Protein AF-A0A316J4S7-F1 (afdb_monomer)

Secondary structure (DSSP, 8-state):
-GGGT--SS-SSEEE-TTSPEEEEEPPHHHHHHHHHHHHHHTT--TTS--HHHHHHHHHHHHHHTT--HHHHH-

Mean predicted aligned error: 4.62 Å

Radius of gyration: 15.86 Å; Cα contacts (8 Å, |Δi|>4): 58; chains: 1; bounding box: 31×32×37 Å

Nearest PDB structures (foldseek):
  7e1k-assembly1_A  TM=4.988E-01  e=8.087E+00  Human immunodeficiency virus 1
  7jxs-assembly2_B  TM=4.785E-01  e=8.087E+00  Human immunodeficiency virus 1
  7tbp-assembly1_B  TM=4.233E-01  e=5.669E+00  Human immunodeficiency virus 1

Foldseek 3Di:
DVVVPDPDAEPAFDQDPVRDTDSDHDDPVVQQVVFLVVCVVVVHHSVVDGPVCVLVVQLVVCVVVVNPSVVSVD

Structure (mmCIF, N/CA/C/O backbone):
data_AF-A0A316J4S7-F1
#
_entry.id   AF-A0A316J4S7-F1
#
loop_
_atom_site.group_PDB
_atom_site.id
_atom_site.type_symbol
_atom_site.label_atom_id
_atom_site.label_alt_id
_atom_site.label_comp_id
_atom_site.label_asym_id
_atom_site.label_entity_id
_atom_site.label_seq_id
_atom_site.pdbx_PDB_ins_code
_atom_site.Cartn_x
_atom_site.Cartn_y
_atom_site.Cartn_z
_atom_site.occupancy
_atom_site.B_iso_or_equiv
_atom_site.auth_seq_id
_atom_site.auth_comp_id
_atom_site.auth_asym_id
_atom_site.auth_atom_id
_atom_site.pdbx_PDB_model_num
ATOM 1 N N . MET A 1 1 ? -1.193 -17.419 -10.565 1.00 60.28 1 MET A N 1
ATOM 2 C CA . MET A 1 1 ? 0.127 -17.157 -11.197 1.00 60.28 1 MET A CA 1
ATOM 3 C C . MET A 1 1 ? 0.150 -17.472 -12.690 1.00 60.28 1 MET A C 1
ATOM 5 O O . MET A 1 1 ? 0.897 -16.815 -13.405 1.00 60.28 1 MET A O 1
ATOM 9 N N . GLU A 1 2 ? -0.691 -18.393 -13.166 1.00 72.69 2 GLU A N 1
ATOM 10 C CA . GLU A 1 2 ? -0.846 -18.768 -14.582 1.00 72.69 2 GLU A CA 1
ATOM 11 C C . GLU A 1 2 ? -0.982 -17.573 -15.541 1.00 72.69 2 GLU A C 1
ATOM 13 O O . GLU A 1 2 ? -0.200 -17.447 -16.480 1.00 72.69 2 GLU A O 1
ATOM 18 N N . ALA A 1 3 ? -1.883 -16.627 -15.244 1.00 78.62 3 ALA A N 1
ATOM 19 C CA . ALA A 1 3 ? -2.098 -15.437 -16.075 1.00 78.62 3 ALA A CA 1
ATOM 20 C C . ALA A 1 3 ? -0.851 -14.536 -16.205 1.00 78.62 3 ALA A C 1
ATOM 22 O O . ALA A 1 3 ? -0.629 -13.931 -17.249 1.00 78.62 3 ALA A O 1
ATOM 23 N N . ALA A 1 4 ? -0.013 -14.470 -15.164 1.00 76.50 4 ALA A N 1
ATOM 24 C CA . ALA A 1 4 ? 1.216 -13.673 -15.157 1.00 76.50 4 ALA A CA 1
ATOM 25 C C . ALA A 1 4 ? 2.448 -14.454 -15.660 1.00 76.50 4 ALA A C 1
ATOM 27 O O . ALA A 1 4 ? 3.532 -13.878 -15.751 1.00 76.50 4 ALA A O 1
ATOM 28 N N . LYS A 1 5 ? 2.300 -15.759 -15.948 1.00 82.50 5 LYS A N 1
ATOM 29 C CA . LYS A 1 5 ? 3.372 -16.683 -16.368 1.00 82.50 5 LYS A CA 1
ATOM 30 C C . LYS A 1 5 ? 4.626 -16.625 -15.477 1.00 82.50 5 LYS A C 1
ATOM 32 O O . LYS A 1 5 ? 5.747 -16.827 -15.942 1.00 82.50 5 LYS A O 1
ATOM 37 N N . ILE A 1 6 ? 4.449 -16.334 -14.185 1.00 83.06 6 ILE A N 1
ATOM 38 C CA . ILE A 1 6 ? 5.549 -16.313 -13.214 1.00 83.06 6 ILE A CA 1
ATOM 39 C C . ILE A 1 6 ? 5.813 -17.751 -12.781 1.00 83.06 6 ILE A C 1
ATOM 41 O O . ILE A 1 6 ? 5.013 -18.338 -12.061 1.00 83.06 6 ILE A O 1
ATOM 45 N N . VAL A 1 7 ? 6.939 -18.298 -13.231 1.00 85.56 7 VAL A N 1
ATOM 46 C CA . VAL A 1 7 ? 7.378 -19.664 -12.897 1.00 85.56 7 VAL A CA 1
ATOM 47 C C . VAL A 1 7 ? 8.419 -19.701 -11.776 1.00 85.56 7 VAL A C 1
ATOM 49 O O . VAL A 1 7 ? 8.605 -20.736 -11.148 1.00 85.56 7 VAL A O 1
ATOM 52 N N . LYS A 1 8 ? 9.112 -18.583 -11.520 1.00 86.00 8 LYS A N 1
ATOM 53 C CA . LYS A 1 8 ? 10.097 -18.431 -10.437 1.00 86.00 8 LYS A CA 1
ATOM 54 C C . LYS A 1 8 ? 10.381 -16.957 -10.133 1.00 86.00 8 LYS A C 1
ATOM 56 O O . LYS A 1 8 ? 10.146 -16.094 -10.979 1.00 86.00 8 LYS A O 1
ATOM 61 N N . GLY A 1 9 ? 10.972 -16.696 -8.967 1.00 89.00 9 GLY A N 1
ATOM 62 C CA . GLY A 1 9 ? 11.386 -15.359 -8.531 1.00 89.00 9 GLY A CA 1
ATOM 63 C C . GLY A 1 9 ? 10.274 -14.568 -7.838 1.00 89.00 9 GLY A C 1
ATOM 64 O O . GLY A 1 9 ? 9.240 -15.113 -7.462 1.00 89.00 9 GLY A O 1
ATOM 65 N N . SER A 1 10 ? 10.506 -13.271 -7.633 1.00 92.19 10 SER A N 1
ATOM 66 C CA . SER A 1 10 ? 9.586 -12.403 -6.892 1.00 92.19 10 SER A CA 1
ATOM 67 C C . SER A 1 10 ? 8.273 -12.169 -7.643 1.00 92.19 10 SER A C 1
ATOM 69 O O . SER A 1 10 ? 8.271 -11.874 -8.839 1.00 92.19 10 SER A O 1
ATOM 71 N N . VAL A 1 11 ? 7.155 -12.233 -6.918 1.00 91.25 11 VAL A N 1
ATOM 72 C CA . VAL A 1 11 ? 5.813 -11.991 -7.476 1.00 91.25 11 VAL A CA 1
ATOM 73 C C . VAL A 1 11 ? 5.630 -10.516 -7.832 1.00 91.25 11 VAL A C 1
ATOM 75 O O . VAL A 1 11 ? 5.243 -10.187 -8.952 1.00 91.25 11 VAL A O 1
ATOM 78 N N . PHE A 1 12 ? 5.981 -9.620 -6.907 1.00 93.25 12 PHE A N 1
ATOM 79 C CA . PHE A 1 12 ? 5.974 -8.178 -7.134 1.00 93.25 12 PHE A CA 1
ATOM 80 C C . PHE A 1 12 ? 7.348 -7.715 -7.600 1.00 93.25 12 PHE A C 1
ATOM 82 O O . PHE A 1 12 ? 8.354 -7.920 -6.917 1.00 93.25 12 PHE A O 1
ATOM 89 N N . ARG A 1 13 ? 7.385 -7.092 -8.777 1.00 93.38 13 ARG A N 1
ATOM 90 C CA . ARG A 1 13 ? 8.605 -6.624 -9.440 1.00 93.38 13 ARG A CA 1
ATOM 91 C C . ARG A 1 13 ? 8.366 -5.228 -9.989 1.00 93.38 13 ARG A C 1
ATOM 93 O O . ARG A 1 13 ? 7.253 -4.892 -10.390 1.00 93.38 13 ARG A O 1
ATOM 100 N N . LYS A 1 14 ? 9.413 -4.406 -9.996 1.00 93.06 14 LYS A N 1
ATOM 101 C CA . LYS A 1 14 ? 9.343 -3.056 -10.563 1.00 93.06 14 LYS A CA 1
ATOM 102 C C . LYS A 1 14 ? 9.116 -3.135 -12.073 1.00 93.06 14 LYS A C 1
ATOM 104 O O . LYS A 1 14 ? 9.763 -3.936 -12.744 1.00 93.06 14 LYS A O 1
ATOM 109 N N . ILE A 1 15 ? 8.261 -2.256 -12.584 1.00 92.44 15 ILE A N 1
ATOM 110 C CA . ILE A 1 15 ? 8.121 -1.979 -14.014 1.00 92.44 15 ILE A CA 1
ATOM 111 C C . ILE A 1 15 ? 8.700 -0.584 -14.253 1.00 92.44 15 ILE A C 1
ATOM 113 O O . ILE A 1 15 ? 8.384 0.348 -13.509 1.00 92.44 15 ILE A O 1
ATOM 117 N N . ASP A 1 16 ? 9.616 -0.451 -15.209 1.00 91.94 16 ASP A N 1
ATOM 118 C CA . ASP A 1 16 ? 10.165 0.855 -15.573 1.00 91.94 16 ASP A CA 1
ATOM 119 C C . ASP A 1 16 ? 9.221 1.641 -16.501 1.00 91.94 16 ASP A C 1
ATOM 121 O O . ASP A 1 16 ? 8.161 1.164 -16.906 1.00 91.94 16 ASP A O 1
ATOM 125 N N . ARG A 1 17 ? 9.595 2.878 -16.846 1.00 92.56 17 ARG A N 1
ATOM 126 C CA . ARG A 1 17 ? 8.750 3.753 -17.674 1.00 92.56 17 ARG A CA 1
ATOM 127 C C . ARG A 1 17 ? 8.567 3.273 -19.122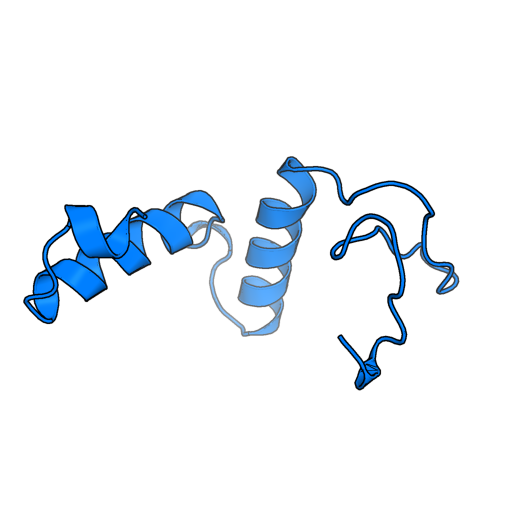 1.00 92.56 17 ARG A C 1
ATOM 129 O O . ARG A 1 17 ? 7.731 3.829 -19.823 1.00 92.56 17 ARG A O 1
ATOM 136 N N . TRP A 1 18 ? 9.356 2.297 -19.571 1.00 95.56 18 TRP A N 1
ATOM 137 C CA . TRP A 1 18 ? 9.277 1.699 -20.907 1.00 95.56 18 TRP A CA 1
ATOM 138 C C . TRP A 1 18 ? 8.550 0.348 -20.897 1.00 95.56 18 TRP A C 1
ATOM 140 O O . TRP A 1 18 ? 8.416 -0.279 -21.942 1.00 95.56 18 TRP A O 1
ATOM 150 N N . GLY A 1 19 ? 8.061 -0.095 -19.734 1.00 92.50 19 GLY A N 1
ATOM 151 C CA . GLY A 1 19 ? 7.328 -1.349 -19.586 1.00 92.50 19 GLY A CA 1
ATOM 152 C C . GLY A 1 19 ? 8.206 -2.566 -19.296 1.00 92.50 19 GLY A C 1
ATOM 153 O O . GLY A 1 19 ? 7.682 -3.678 -19.229 1.00 92.50 19 GLY A O 1
ATOM 154 N N . ASN A 1 20 ? 9.516 -2.401 -19.075 1.00 92.62 20 ASN A N 1
ATOM 155 C CA . ASN A 1 20 ? 10.373 -3.540 -18.754 1.00 92.62 20 ASN A CA 1
ATOM 156 C C . ASN A 1 20 ? 10.155 -3.990 -17.310 1.00 92.62 20 ASN A C 1
ATOM 158 O O . ASN A 1 20 ? 10.160 -3.182 -16.377 1.00 92.62 20 ASN A O 1
ATOM 162 N N . VAL A 1 21 ? 10.030 -5.303 -17.118 1.00 91.06 21 VAL A N 1
ATOM 163 C CA . VAL A 1 21 ? 9.878 -5.911 -15.795 1.00 91.06 21 VAL A CA 1
ATOM 164 C C . VAL A 1 21 ? 11.252 -6.239 -15.219 1.00 91.06 21 VAL A C 1
ATOM 166 O O . VAL A 1 21 ? 12.032 -6.979 -15.815 1.00 91.06 21 VAL A O 1
ATOM 169 N N . SER A 1 22 ? 11.545 -5.721 -14.028 1.00 91.06 22 SER A N 1
ATOM 170 C CA . SER A 1 22 ? 12.795 -6.006 -13.328 1.00 91.06 22 SER A CA 1
ATOM 171 C C . SER A 1 22 ? 12.903 -7.482 -12.932 1.00 91.06 22 SER A C 1
ATOM 1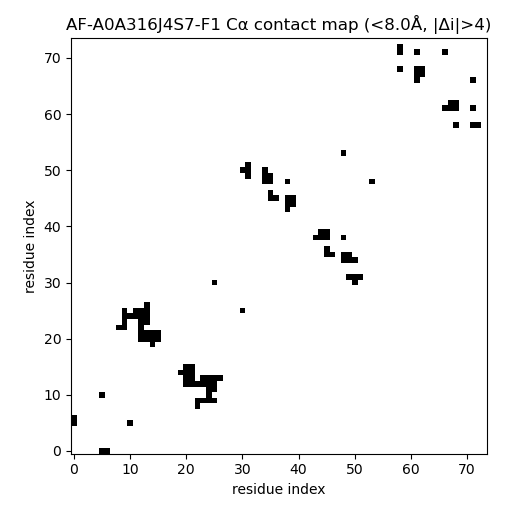73 O O . SER A 1 22 ? 11.905 -8.132 -12.627 1.00 91.06 22 SER A O 1
ATOM 175 N N . A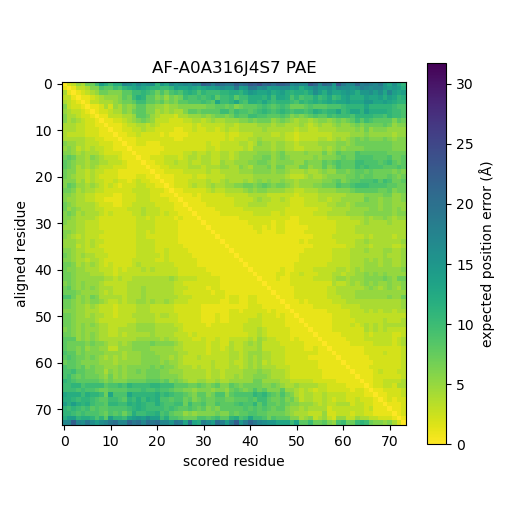LA A 1 23 ? 14.130 -8.002 -12.864 1.00 89.12 23 ALA A N 1
ATOM 176 C CA . ALA A 1 23 ? 14.415 -9.289 -12.227 1.00 89.12 23 ALA A CA 1
ATOM 177 C C . ALA A 1 23 ? 14.406 -9.203 -10.688 1.00 89.12 23 ALA A C 1
ATOM 179 O O . ALA A 1 23 ? 14.312 -10.226 -10.014 1.00 89.12 23 ALA A O 1
ATOM 180 N N . ARG A 1 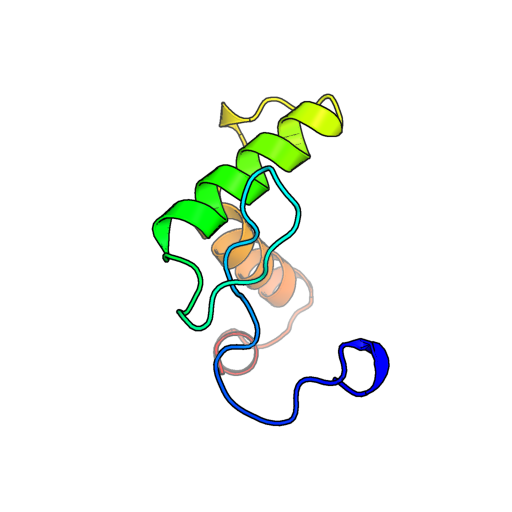24 ? 14.515 -7.991 -10.127 1.00 91.00 24 ARG A N 1
ATOM 181 C CA . ARG A 1 24 ? 14.548 -7.755 -8.681 1.00 91.00 24 ARG A CA 1
ATOM 182 C C . ARG A 1 24 ? 13.141 -7.637 -8.100 1.00 91.00 24 ARG A C 1
ATOM 184 O O . ARG A 1 24 ? 12.214 -7.180 -8.774 1.00 91.00 24 ARG A O 1
ATOM 191 N N . ALA A 1 25 ? 13.026 -8.002 -6.826 1.00 94.44 25 ALA A N 1
ATOM 192 C CA . ALA A 1 25 ? 11.837 -7.748 -6.030 1.00 94.44 25 ALA A CA 1
ATOM 193 C C . ALA A 1 25 ? 11.486 -6.255 -6.026 1.00 94.44 25 ALA A C 1
ATOM 195 O O . ALA A 1 25 ? 12.359 -5.386 -6.133 1.00 94.44 25 ALA A O 1
ATOM 196 N N . LEU A 1 26 ? 10.195 -5.967 -5.892 1.00 95.69 26 LEU A N 1
ATOM 197 C CA . LEU A 1 26 ? 9.730 -4.628 -5.577 1.00 95.69 26 LEU A CA 1
ATOM 198 C C . LEU A 1 26 ? 10.315 -4.186 -4.229 1.00 95.69 26 LEU A C 1
ATOM 200 O O . LEU A 1 26 ? 10.411 -4.970 -3.288 1.00 95.69 26 LEU A O 1
ATOM 204 N N . GLU A 1 27 ? 10.711 -2.923 -4.154 1.00 95.00 27 GLU A N 1
ATOM 205 C CA . GLU A 1 27 ? 11.252 -2.339 -2.934 1.00 95.00 27 GLU A CA 1
ATOM 206 C C . GLU A 1 27 ? 10.117 -2.128 -1.905 1.00 95.00 27 GLU A C 1
ATOM 208 O O . GLU A 1 27 ? 9.032 -1.693 -2.300 1.00 95.00 27 GLU A O 1
ATOM 213 N N . PRO A 1 28 ? 10.306 -2.454 -0.610 1.00 93.81 28 PRO A N 1
ATOM 214 C CA . PRO A 1 28 ? 9.218 -2.418 0.370 1.00 93.81 28 PRO A CA 1
ATOM 215 C C . PRO A 1 28 ? 8.526 -1.055 0.494 1.00 93.81 28 PRO A C 1
ATOM 217 O O . PRO A 1 28 ? 7.297 -1.001 0.569 1.00 93.81 28 PRO A O 1
ATOM 220 N N . SER A 1 29 ? 9.274 0.054 0.456 1.00 94.62 29 SER A N 1
ATOM 221 C CA . SER A 1 29 ? 8.686 1.395 0.563 1.00 94.62 29 SER A CA 1
ATOM 222 C C . SER A 1 29 ? 7.795 1.741 -0.636 1.00 94.62 29 SER A C 1
ATOM 224 O O . SER A 1 29 ? 6.794 2.455 -0.488 1.00 94.62 29 SER A O 1
ATOM 226 N N . ALA A 1 30 ? 8.072 1.152 -1.807 1.00 96.06 30 ALA A N 1
ATOM 227 C CA . ALA A 1 30 ? 7.270 1.338 -3.008 1.00 96.06 30 ALA A CA 1
ATOM 228 C C . ALA A 1 30 ? 5.821 0.860 -2.830 1.00 96.06 30 ALA A C 1
ATOM 230 O O . ALA A 1 30 ? 4.929 1.413 -3.470 1.00 96.06 30 ALA A O 1
ATOM 231 N N . VAL A 1 31 ? 5.547 -0.103 -1.941 1.00 95.62 31 VAL A N 1
ATOM 232 C CA . VAL A 1 31 ? 4.172 -0.545 -1.644 1.00 95.62 31 VAL A CA 1
ATOM 233 C C . VAL A 1 31 ? 3.337 0.616 -1.103 1.00 95.62 31 VAL A C 1
ATOM 235 O O . VAL A 1 31 ? 2.238 0.872 -1.593 1.00 95.62 31 VAL A O 1
ATOM 238 N N . ASN A 1 32 ? 3.878 1.375 -0.148 1.00 97.44 32 ASN A N 1
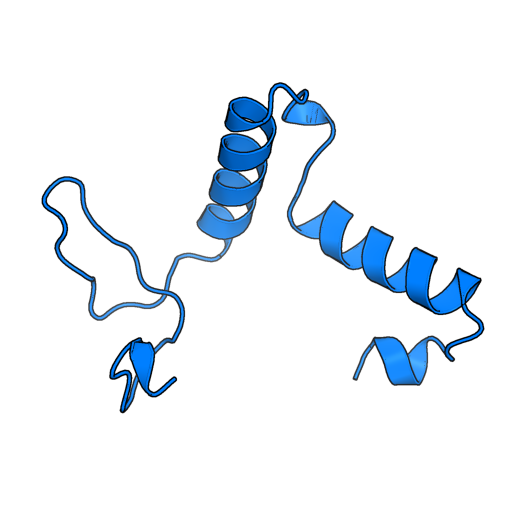ATOM 239 C CA . ASN A 1 32 ? 3.186 2.529 0.419 1.00 97.44 32 ASN A CA 1
ATOM 240 C C . ASN A 1 32 ? 2.977 3.632 -0.628 1.00 97.44 32 ASN A C 1
ATOM 242 O O . ASN A 1 32 ? 1.896 4.213 -0.711 1.00 97.44 32 ASN A O 1
ATOM 246 N N . ALA A 1 33 ? 3.985 3.880 -1.469 1.00 97.12 33 ALA A N 1
ATOM 247 C CA . ALA A 1 33 ? 3.870 4.837 -2.566 1.00 97.12 33 ALA A CA 1
ATOM 248 C C . ALA A 1 33 ? 2.780 4.429 -3.576 1.00 97.12 33 ALA A C 1
ATOM 250 O O . ALA A 1 33 ? 1.991 5.272 -4.004 1.00 97.12 33 ALA A O 1
ATOM 251 N N . ILE A 1 34 ? 2.693 3.138 -3.918 1.00 96.56 34 ILE A N 1
ATOM 252 C CA . ILE A 1 34 ? 1.652 2.598 -4.801 1.00 96.56 34 ILE A CA 1
ATOM 253 C C . ILE A 1 34 ? 0.270 2.813 -4.187 1.00 96.56 34 ILE A C 1
ATOM 255 O O . ILE A 1 34 ? -0.601 3.342 -4.871 1.00 96.56 34 ILE A O 1
ATOM 259 N N . VAL A 1 35 ? 0.068 2.459 -2.915 1.00 97.00 35 VAL A N 1
ATOM 260 C CA . VAL A 1 35 ? -1.220 2.640 -2.221 1.00 97.00 35 VAL A CA 1
ATOM 261 C C . VAL A 1 35 ? -1.666 4.099 -2.272 1.00 97.00 35 VAL A C 1
ATOM 263 O O . VAL A 1 35 ? -2.762 4.387 -2.747 1.00 97.00 35 VAL A O 1
ATOM 266 N N . LYS A 1 36 ? -0.791 5.030 -1.880 1.00 98.06 36 LYS A N 1
ATOM 267 C CA . LYS A 1 36 ? -1.090 6.469 -1.904 1.00 98.06 36 LYS A CA 1
ATOM 268 C C . LYS A 1 36 ? -1.422 6.970 -3.304 1.00 98.06 36 LYS A C 1
ATOM 270 O O . LYS A 1 36 ? -2.384 7.710 -3.491 1.00 98.06 36 LYS A O 1
ATOM 275 N N . ARG A 1 37 ? -0.663 6.528 -4.311 1.00 97.81 37 ARG A N 1
ATOM 276 C CA . ARG A 1 37 ? -0.937 6.887 -5.704 1.00 97.81 37 ARG A CA 1
ATOM 277 C C . ARG A 1 37 ? -2.295 6.360 -6.168 1.00 97.81 37 ARG A C 1
ATOM 279 O O . ARG A 1 37 ? -3.001 7.074 -6.871 1.00 97.81 37 ARG A O 1
ATOM 286 N N . ARG A 1 38 ? -2.671 5.136 -5.786 1.00 97.69 38 ARG A N 1
ATOM 287 C CA . ARG A 1 38 ? -3.978 4.553 -6.125 1.00 97.69 38 ARG A CA 1
ATOM 288 C C . ARG A 1 38 ? -5.128 5.268 -5.420 1.00 97.69 38 ARG A C 1
ATOM 290 O O . ARG A 1 38 ? -6.117 5.544 -6.086 1.00 97.69 38 ARG A O 1
ATOM 297 N N . ALA A 1 39 ? -4.969 5.629 -4.146 1.00 98.12 39 ALA A N 1
ATOM 298 C CA . ALA A 1 39 ? -5.938 6.450 -3.417 1.00 98.12 39 ALA A CA 1
ATOM 299 C C . ALA A 1 39 ? -6.178 7.788 -4.135 1.00 98.12 39 ALA A C 1
ATOM 301 O O . ALA A 1 39 ? -7.316 8.118 -4.459 1.00 98.12 39 ALA A O 1
ATOM 302 N N . GLN A 1 40 ? -5.100 8.479 -4.525 1.00 98.44 40 GLN A N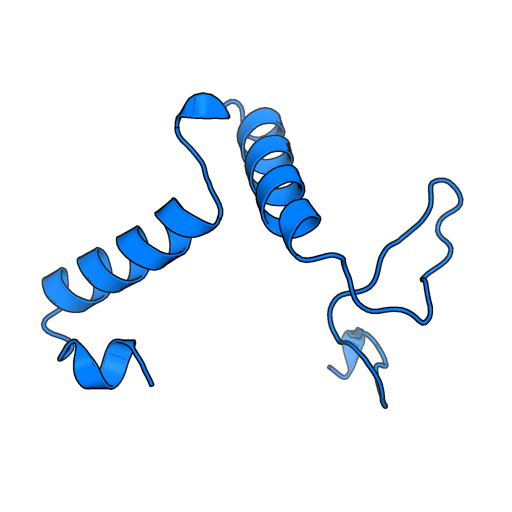 1
ATOM 303 C CA . GLN A 1 40 ? -5.196 9.721 -5.294 1.00 98.44 40 GLN A CA 1
ATOM 304 C C . GLN A 1 40 ? -5.966 9.541 -6.611 1.00 98.44 40 GLN A C 1
ATOM 306 O O . GLN A 1 40 ? -6.813 10.356 -6.959 1.00 98.44 40 GLN A O 1
ATOM 311 N N . MET A 1 41 ? -5.669 8.473 -7.359 1.00 98.12 41 MET A N 1
ATOM 312 C CA . MET A 1 41 ? -6.348 8.174 -8.627 1.00 98.12 41 MET A CA 1
ATOM 313 C C . MET A 1 41 ? -7.837 7.860 -8.444 1.00 98.12 41 MET A C 1
ATOM 315 O O . MET A 1 41 ? -8.606 8.047 -9.381 1.00 98.12 41 MET A O 1
ATOM 319 N N . ALA A 1 42 ? -8.232 7.387 -7.263 1.00 98.19 42 ALA A N 1
ATOM 320 C CA . ALA A 1 42 ? -9.620 7.137 -6.896 1.00 98.19 42 ALA A CA 1
ATOM 321 C C . ALA A 1 42 ? -10.341 8.387 -6.346 1.00 98.19 42 ALA A C 1
ATOM 323 O O . ALA A 1 42 ? -11.503 8.285 -5.968 1.00 98.19 42 ALA A O 1
ATOM 324 N N . GLY A 1 43 ? -9.681 9.553 -6.295 1.00 98.31 43 GLY A N 1
ATOM 325 C CA . GLY A 1 43 ? -10.250 10.790 -5.743 1.00 98.31 43 GLY A CA 1
ATOM 326 C C . GLY A 1 43 ? -10.236 10.867 -4.213 1.00 98.31 43 GLY A C 1
ATOM 327 O O . GLY A 1 43 ? -10.937 11.695 -3.643 1.00 98.31 43 GLY A O 1
ATOM 328 N N . LEU A 1 44 ? -9.454 10.012 -3.552 1.00 98.06 44 LEU A N 1
ATOM 329 C CA . LEU A 1 44 ? -9.309 9.969 -2.096 1.00 98.06 44 LEU A CA 1
ATOM 330 C C . LEU A 1 44 ? -8.078 10.774 -1.656 1.00 98.06 44 LEU A C 1
ATOM 332 O O . LEU A 1 44 ? -7.117 10.893 -2.423 1.00 98.06 44 LEU A O 1
ATOM 336 N N . ASP A 1 45 ? -8.075 11.279 -0.418 1.00 97.75 45 ASP A N 1
ATOM 337 C CA . ASP A 1 45 ? -6.909 11.965 0.150 1.00 97.75 45 ASP A CA 1
ATOM 338 C C . ASP A 1 45 ? -5.790 10.956 0.472 1.00 97.75 45 ASP A C 1
ATOM 340 O O . ASP A 1 45 ? -5.936 10.148 1.388 1.00 97.75 45 ASP A O 1
ATOM 344 N N . PRO A 1 46 ? -4.629 10.991 -0.211 1.00 97.50 46 PRO A N 1
ATOM 345 C CA . PRO A 1 46 ? -3.534 10.057 0.045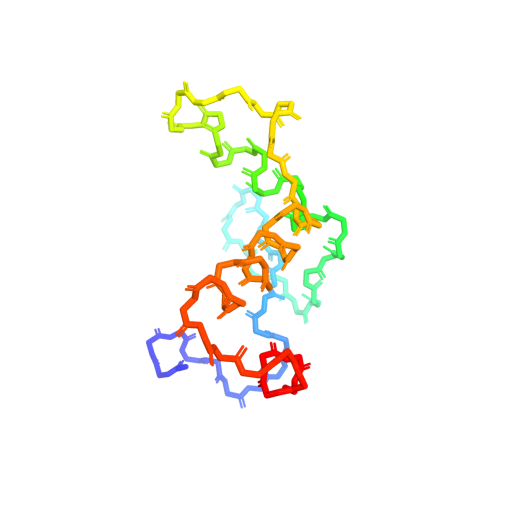 1.00 97.50 46 PRO A CA 1
ATOM 346 C C . PRO A 1 46 ? -2.926 10.151 1.452 1.00 97.50 46 PRO A C 1
ATOM 348 O O . PRO A 1 46 ? -2.163 9.258 1.832 1.00 97.50 46 PRO A O 1
ATOM 351 N N . ALA A 1 47 ? -3.188 11.225 2.203 1.00 96.88 47 ALA A N 1
ATOM 352 C CA . ALA A 1 47 ? -2.756 11.356 3.591 1.00 96.88 47 ALA A CA 1
ATOM 353 C C . ALA A 1 47 ? -3.468 10.357 4.518 1.00 96.88 47 ALA A C 1
ATOM 355 O O . ALA A 1 47 ? -2.858 9.886 5.477 1.00 96.88 47 ALA A O 1
ATOM 356 N N . GLU A 1 48 ? -4.698 9.964 4.183 1.00 96.56 48 GLU A N 1
ATOM 357 C CA . GLU A 1 48 ? -5.510 9.023 4.964 1.00 96.56 48 GLU A CA 1
ATOM 358 C C . GLU A 1 48 ? -5.155 7.549 4.696 1.00 96.56 48 GLU A C 1
ATOM 360 O O . GLU A 1 48 ? -5.582 6.656 5.426 1.00 96.56 48 GLU A O 1
ATOM 365 N N . PHE A 1 49 ? -4.333 7.266 3.675 1.00 97.19 49 PHE A N 1
ATOM 366 C CA . PHE A 1 49 ? -4.011 5.901 3.252 1.00 97.19 49 PHE A CA 1
ATOM 367 C C . PHE A 1 49 ? -2.529 5.570 3.431 1.00 97.19 49 PHE A C 1
ATOM 369 O O . PHE A 1 49 ? -1.625 6.331 3.076 1.00 97.19 49 PHE A O 1
ATOM 376 N N . SER A 1 50 ? -2.258 4.365 3.929 1.00 97.25 50 SER A N 1
ATOM 377 C CA . SER A 1 50 ? -0.907 3.813 4.005 1.00 97.25 50 SER A CA 1
ATOM 378 C C . SER A 1 50 ? -0.921 2.291 3.928 1.00 97.25 50 SER A C 1
ATOM 380 O O . SER A 1 50 ? -1.918 1.650 4.254 1.00 97.25 50 SER A O 1
ATOM 382 N N . ALA A 1 51 ? 0.207 1.695 3.539 1.00 95.69 51 ALA A N 1
ATOM 383 C CA . ALA A 1 51 ? 0.350 0.238 3.539 1.00 95.69 51 ALA A CA 1
ATOM 384 C C . ALA A 1 51 ? 0.153 -0.359 4.945 1.00 95.69 51 ALA A C 1
ATOM 386 O O . ALA A 1 51 ? -0.490 -1.395 5.097 1.00 95.69 51 ALA A O 1
ATOM 387 N N . HIS A 1 52 ? 0.667 0.316 5.978 1.00 94.94 52 HIS A N 1
ATOM 388 C CA . HIS A 1 52 ? 0.482 -0.116 7.361 1.00 94.94 52 HIS A CA 1
ATOM 389 C C . HIS A 1 52 ? -0.986 -0.021 7.796 1.00 94.94 52 HIS A C 1
ATOM 391 O O . HIS A 1 52 ? -1.506 -0.976 8.367 1.00 94.94 52 HIS A O 1
ATOM 397 N N . GLY A 1 53 ? -1.665 1.080 7.455 1.00 95.50 53 GLY A N 1
ATOM 398 C CA . GLY A 1 53 ? -3.083 1.290 7.758 1.00 95.50 53 GLY A CA 1
ATOM 399 C C . GLY A 1 53 ? -3.996 0.233 7.135 1.00 95.50 53 GLY A C 1
ATOM 400 O O . GLY A 1 53 ? -4.943 -0.211 7.775 1.00 95.50 53 GLY A O 1
ATOM 401 N N . LEU A 1 54 ? -3.680 -0.243 5.925 1.00 93.94 54 LEU A N 1
ATOM 402 C CA . LEU A 1 54 ? -4.407 -1.360 5.309 1.00 93.94 54 LEU A CA 1
ATOM 403 C C . LEU A 1 54 ? -4.247 -2.662 6.105 1.00 93.94 54 LEU A C 1
ATOM 405 O O . LEU A 1 54 ? -5.216 -3.398 6.278 1.00 93.94 54 LEU A O 1
ATOM 409 N N . ARG A 1 55 ? -3.042 -2.940 6.621 1.00 93.00 55 ARG A N 1
ATOM 410 C CA . ARG A 1 55 ? -2.795 -4.127 7.451 1.00 93.00 55 ARG A CA 1
ATOM 411 C C . ARG A 1 55 ? -3.531 -4.041 8.786 1.00 93.00 55 ARG A C 1
ATOM 413 O O . ARG A 1 55 ? -4.175 -5.008 9.177 1.00 93.00 55 ARG A O 1
ATOM 420 N N . SER A 1 56 ? -3.429 -2.916 9.495 1.00 93.88 56 SER A N 1
ATOM 421 C CA . SER A 1 56 ? -4.129 -2.748 10.774 1.00 93.88 56 SER A CA 1
ATOM 422 C C . SER A 1 56 ? -5.645 -2.762 10.585 1.00 93.88 56 SER A C 1
ATOM 424 O O . SER A 1 56 ? -6.334 -3.443 11.336 1.00 93.88 56 SER A O 1
ATOM 426 N N . GLY A 1 57 ? -6.152 -2.100 9.541 1.00 93.00 57 GLY A N 1
ATOM 427 C CA . GLY A 1 57 ? -7.572 -2.099 9.193 1.00 93.00 57 GLY A CA 1
ATOM 428 C C . GLY A 1 57 ? -8.117 -3.495 8.890 1.00 93.00 57 GLY A C 1
ATOM 429 O O . GLY A 1 57 ? -9.208 -3.824 9.345 1.00 93.00 57 GLY A O 1
ATOM 430 N N . TYR A 1 58 ? -7.345 -4.346 8.203 1.00 93.25 58 TYR A N 1
ATOM 431 C CA . TYR A 1 58 ? -7.714 -5.751 7.997 1.00 93.25 58 TYR A CA 1
ATOM 432 C C . TYR A 1 58 ? -7.892 -6.504 9.322 1.00 93.25 58 TYR A C 1
ATOM 434 O O . TYR A 1 58 ? -8.893 -7.190 9.500 1.00 93.25 58 TYR A O 1
ATOM 442 N N . LEU A 1 59 ? -6.964 -6.346 10.270 1.00 94.00 59 LEU A N 1
ATOM 443 C CA . LEU A 1 59 ? -7.062 -7.005 11.577 1.00 94.00 59 LEU A CA 1
ATOM 444 C C . LEU A 1 59 ? -8.244 -6.480 12.401 1.00 94.00 59 LEU A C 1
ATOM 446 O O . LEU A 1 59 ? -8.933 -7.265 13.049 1.00 94.00 59 LEU A O 1
ATOM 450 N N . THR A 1 60 ? -8.511 -5.172 12.352 1.00 93.75 60 THR A N 1
ATOM 451 C CA . THR A 1 60 ? -9.710 -4.582 12.964 1.00 93.75 60 THR A CA 1
ATOM 452 C C . THR A 1 60 ? -10.983 -5.175 12.366 1.00 93.75 60 THR A C 1
ATOM 454 O O . THR A 1 60 ? -11.884 -5.562 13.104 1.00 93.75 60 THR A O 1
ATOM 457 N N . GLU A 1 61 ? -11.051 -5.299 11.042 1.00 94.62 61 GLU A N 1
ATOM 458 C CA . GLU A 1 61 ? -12.214 -5.877 10.369 1.00 94.62 61 GLU A CA 1
ATOM 459 C C . GLU A 1 61 ? -12.378 -7.374 10.661 1.00 94.62 61 GLU A C 1
ATOM 461 O O . GLU A 1 61 ? -13.494 -7.842 10.880 1.00 94.62 61 GLU A O 1
ATOM 466 N N . ALA A 1 62 ? -11.281 -8.131 10.732 1.00 93.88 62 ALA A N 1
ATOM 467 C CA . ALA A 1 62 ? -11.310 -9.529 11.147 1.00 93.88 62 ALA A CA 1
ATOM 468 C C . ALA A 1 62 ? -11.894 -9.677 12.563 1.00 93.88 62 ALA A C 1
ATOM 470 O O . ALA A 1 62 ? -12.806 -10.480 12.772 1.00 93.88 62 ALA A O 1
ATOM 471 N N . ALA A 1 63 ? -11.453 -8.836 13.505 1.00 92.75 63 ALA A N 1
ATOM 472 C CA . ALA A 1 63 ? -11.992 -8.815 14.863 1.00 92.75 63 ALA A CA 1
ATOM 473 C C . ALA A 1 63 ? -13.489 -8.461 14.892 1.00 92.75 63 ALA A C 1
ATOM 475 O O . ALA A 1 63 ? -14.262 -9.128 15.578 1.00 92.75 63 ALA A O 1
ATOM 476 N N . ASN A 1 64 ? -13.922 -7.469 14.106 1.00 95.19 64 ASN A N 1
ATOM 477 C CA . ASN A 1 64 ? -15.336 -7.086 13.997 1.00 95.19 64 ASN A CA 1
ATOM 478 C C . ASN A 1 64 ? -16.222 -8.223 13.466 1.00 95.19 64 ASN A C 1
ATOM 480 O O . ASN A 1 64 ? -17.397 -8.306 13.815 1.00 95.19 64 ASN A O 1
ATOM 484 N N . ARG A 1 65 ? -15.663 -9.116 12.641 1.00 95.25 65 ARG A N 1
ATOM 485 C CA . ARG A 1 65 ? -16.344 -10.313 12.122 1.00 95.25 65 ARG A CA 1
ATOM 486 C C . ARG A 1 65 ? -16.278 -11.515 13.066 1.00 95.25 65 ARG A C 1
ATOM 488 O O . ARG A 1 65 ? -16.757 -12.586 12.704 1.00 95.25 65 ARG A O 1
ATOM 495 N N . GLY A 1 66 ? -15.693 -11.352 14.252 1.00 94.31 66 GLY A N 1
ATOM 496 C CA . GLY A 1 66 ? -15.523 -12.428 15.225 1.00 94.31 66 GLY A CA 1
ATOM 497 C C . GLY A 1 66 ? -14.458 -13.453 14.834 1.00 94.31 66 GLY A C 1
ATOM 498 O O . GLY A 1 66 ? -14.442 -14.539 15.406 1.00 94.31 66 GLY A O 1
ATOM 499 N N . ILE A 1 67 ? -13.578 -13.132 13.878 1.00 94.81 67 ILE A N 1
ATOM 500 C CA . ILE A 1 67 ? -12.437 -13.986 13.536 1.00 94.81 67 ILE A CA 1
ATOM 501 C C . ILE A 1 67 ? -11.384 -13.816 14.640 1.00 94.81 67 ILE A C 1
ATOM 503 O O . ILE A 1 67 ? -10.984 -12.679 14.923 1.00 94.81 67 ILE A O 1
ATOM 507 N N . PRO A 1 68 ? -10.915 -14.905 15.273 1.00 92.38 68 PRO A N 1
ATOM 508 C CA . PRO A 1 68 ? -9.836 -14.831 16.245 1.00 92.38 68 PRO A CA 1
ATOM 509 C C . PRO A 1 68 ? -8.601 -14.140 15.658 1.00 92.38 68 PRO A C 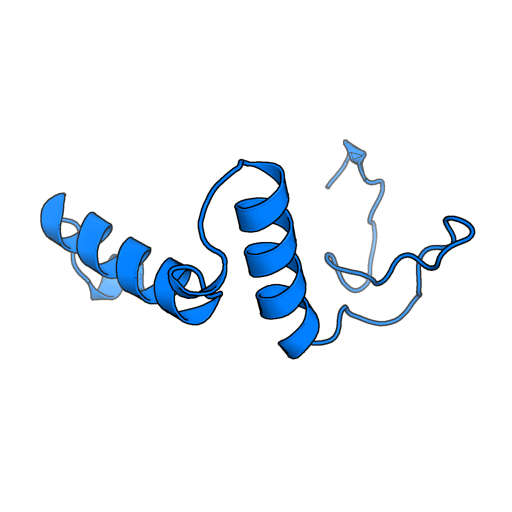1
ATOM 511 O O . PRO A 1 68 ? -8.104 -14.510 14.598 1.00 92.38 68 PRO A O 1
ATOM 514 N N . LEU A 1 69 ? -8.066 -13.142 16.369 1.00 87.81 69 LEU A N 1
ATOM 515 C CA . LEU A 1 69 ? -6.888 -12.398 15.909 1.00 87.81 69 LEU A CA 1
ATOM 516 C C . LEU A 1 69 ? -5.675 -13.284 15.573 1.00 87.81 69 LEU A C 1
ATOM 518 O O . LEU A 1 69 ? -5.009 -12.964 14.592 1.00 87.81 69 LEU A O 1
ATOM 522 N N . PRO A 1 70 ? -5.369 -14.371 16.315 1.00 91.19 70 PRO A N 1
ATOM 523 C CA . PRO A 1 70 ? -4.301 -15.286 15.922 1.00 91.19 70 PRO A CA 1
ATOM 524 C C . PRO A 1 70 ? -4.507 -15.861 14.517 1.00 91.19 70 PRO A C 1
ATOM 526 O O . PRO A 1 70 ? -3.588 -15.806 13.712 1.00 91.19 70 PRO A O 1
ATOM 529 N N . GLU A 1 71 ? -5.726 -16.301 14.191 1.00 88.38 71 GLU A N 1
ATOM 530 C CA . GLU A 1 71 ? -6.066 -16.851 12.870 1.00 88.38 71 GLU A CA 1
ATOM 531 C C . GLU A 1 71 ? -5.957 -15.802 11.757 1.00 88.38 71 GLU A C 1
ATOM 533 O O . GLU A 1 71 ? -5.578 -16.119 10.637 1.00 88.38 71 GLU A O 1
ATOM 538 N N . ALA A 1 72 ? -6.256 -14.534 12.054 1.00 87.00 72 ALA A N 1
ATOM 539 C CA . ALA A 1 72 ? -6.113 -13.439 11.095 1.00 87.00 72 ALA A CA 1
ATOM 540 C C . ALA A 1 72 ? -4.658 -12.960 10.907 1.00 87.00 72 ALA A C 1
ATOM 542 O O . ALA A 1 72 ? -4.391 -12.164 10.004 1.00 87.00 72 ALA A O 1
ATOM 543 N N . MET A 1 73 ? -3.733 -13.372 11.779 1.00 84.81 73 MET A N 1
ATOM 544 C CA . MET A 1 73 ? -2.320 -12.979 11.737 1.00 84.81 73 MET A CA 1
ATOM 545 C C . MET A 1 73 ? -1.389 -14.054 11.162 1.00 84.81 73 MET A C 1
ATOM 547 O O . MET A 1 73 ? -0.253 -13.696 10.833 1.00 84.81 73 MET A O 1
ATOM 551 N N . GLU A 1 74 ? -1.839 -15.309 11.069 1.00 73.94 74 GLU A N 1
ATOM 552 C CA . GLU A 1 74 ? -1.124 -16.409 10.394 1.00 73.94 74 GLU A CA 1
ATOM 553 C C . GLU A 1 74 ? -1.139 -16.274 8.862 1.00 73.94 74 GLU A C 1
ATOM 555 O O . GLU A 1 74 ? -0.095 -16.597 8.247 1.00 73.94 74 GLU A O 1
#

Solvent-accessible surface area (backbone atoms only — not comparable to full-atom values): 4572 Å² total; per-residue (Å²): 97,76,94,73,68,64,86,74,81,61,88,57,46,43,64,50,99,86,68,52,71,49,90,51,60,49,59,76,69,53,52,33,54,49,48,21,52,52,33,44,74,70,76,42,67,39,87,80,47,40,53,66,54,54,54,53,49,50,52,52,52,36,46,75,72,69,44,57,65,69,74,76,70,111

Organism: NCBI:txid2201899

InterPro domains:
  IPR0110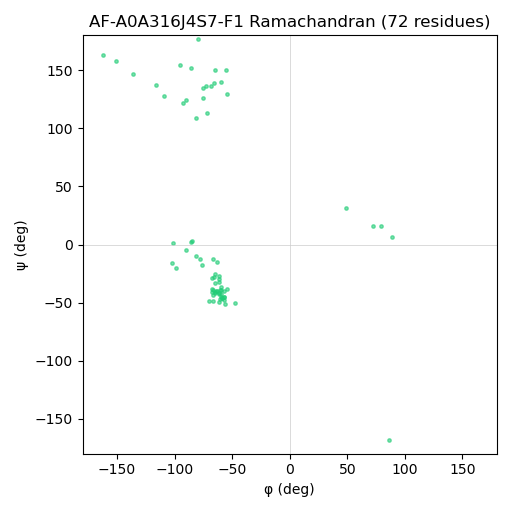10 DNA breaking-rejoining enzyme, catalytic core [SSF56349] (6-74)
  IPR013762 Integrase-like, catalytic domain superfamily [G3DSA:1.10.443.10] (1-74)

Sequence (74 aa):
MEAAKIVKGSVFRKIDRWGNVSARALEPSAVNAIVKRRAQMAGLDPAEFSAHGLRSGYLTEAANRGIPLPEAME

pLDDT: mean 92.21, std 6.66, range [60.28, 98.44]